Protein AF-A0A8X7C3G5-F1 (afdb_monomer)

Nearest PDB structures (foldseek):
  6unk-assembly1_A  TM=8.247E-01  e=7.103E-05  Homo sapiens
  5tfu-assembly3_C  TM=5.511E-01  e=4.298E-02  Homo sapiens
  6csb-assembly2_B  TM=5.524E-01  e=4.563E-02  Homo sapiens
  4xry-assembly3_C  TM=5.514E-01  e=5.143E-02  Homo sapiens
  6csb-assembly4_D  TM=5.607E-01  e=6.155E-02  Homo sapiens

Solvent-accessible surface area (backbone atoms only — not comparable to full-atom values): 7771 Å² total; per-residue (Å²): 93,71,66,53,55,49,54,34,48,53,53,43,51,53,52,49,57,60,59,45,68,84,72,53,92,70,70,58,67,60,53,55,48,18,35,56,48,26,38,47,34,34,44,48,64,72,38,87,58,56,41,67,87,38,59,82,39,67,67,49,44,42,54,47,57,58,66,69,50,80,81,41,70,54,57,55,39,43,73,76,36,46,69,56,35,60,74,69,64,62,73,78,59,57,65,70,45,55,50,50,55,51,52,54,50,49,51,52,53,50,50,28,69,74,68,69,59,81,60,83,37,53,49,45,54,55,54,51,54,57,48,56,67,71,77,109

Sequence (136 aa):
MMDIFKECAETLVENFKTATKDGSPVEVKGIYGGYSMDVIASSAFSTKIDSHRNPENLFAITARSVFRNNFSWRFIMLFLFPKLVQLLRISIFPPKAIHFFRDVTLQIIEERKRTGQTRNDFLQLLMDTTKEESDD

pLDDT: mean 84.86, std 7.82, range [50.28, 93.38]

Organism: NCBI:txid2747483

Foldseek 3Di:
DVVQLVVLVVLLVVLVCVQCVPVDDDDVCLSVVQSVQQSCCCFALVHHDRCNVCVVPPSNVLVVQFVVPVPDVLVVCCVPPVVVCVVVVPDSGDVVSVVVVVVSLVVSVVVCVVVVDADPHDSNVVVVVVVVVVVD

Mean predicted aligned error: 6.83 Å

InterPro domains:
  IPR001128 Cytochrome P450 [PF00067] (1-133)
  IPR008072 Cytochrome P450, E-class, CYP3A [PR01689] (29-40)
  IPR008072 Cytochrome P450, E-class, CYP3A [PR01689] (45-55)
  IPR008072 Cytochrome P450, E-class, CYP3A [PR01689] (117-127)
  IPR036396 Cytochrome P450 superfamily [G3DSA:1.10.630.10] (1-136)
  IPR036396 Cytochrome P450 superfamily [SSF48264] (1-133)
  IPR050705 Cytochrome P450 3A [PTHR24302] (1-133)

Secondary structure (DSSP, 8-state):
-HHHHHHHHHHHHHHHHHHTTT-----HHHHHHHHHHHHHHHHHH-----TTT-TT-HHHHHHHHHHHTTT-HHHHHHHH-HHHHHHTT--SS-HHHHHHHHHHHHHHHHHHHHHT---SSHHHHHHHHHHHHHH-

Structure (mmCIF, N/CA/C/O backbone):
data_AF-A0A8X7C3G5-F1
#
_entry.id   AF-A0A8X7C3G5-F1
#
loop_
_atom_site.group_PDB
_atom_site.id
_atom_site.type_symbol
_atom_site.label_atom_id
_atom_site.label_alt_id
_atom_site.label_comp_id
_atom_site.label_asym_id
_atom_site.label_entity_id
_atom_site.label_seq_id
_atom_site.pdbx_PDB_ins_code
_atom_site.Cartn_x
_atom_site.Cartn_y
_atom_site.Cartn_z
_atom_site.occupancy
_atom_site.B_iso_or_equiv
_atom_site.auth_seq_id
_atom_site.auth_comp_id
_atom_site.auth_asym_id
_atom_site.auth_atom_id
_atom_site.pdbx_PDB_model_num
ATOM 1 N N . MET A 1 1 ? -12.701 11.140 -2.540 1.00 70.00 1 MET A N 1
ATOM 2 C CA . MET A 1 1 ? -12.158 9.933 -3.209 1.00 70.00 1 MET A CA 1
ATOM 3 C C . MET A 1 1 ? -11.564 10.222 -4.593 1.00 70.00 1 MET A C 1
ATOM 5 O O . MET A 1 1 ? -10.414 9.858 -4.787 1.00 70.00 1 MET A O 1
ATOM 9 N N . MET A 1 2 ? -12.261 10.889 -5.530 1.00 83.38 2 MET A N 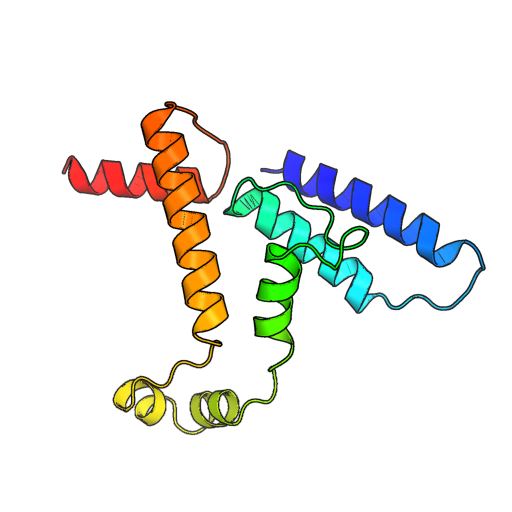1
ATOM 10 C CA . MET A 1 2 ? -11.689 11.242 -6.854 1.00 83.38 2 MET A CA 1
ATOM 11 C C . MET A 1 2 ? -10.357 12.009 -6.770 1.00 83.38 2 MET A C 1
ATOM 13 O O . MET A 1 2 ? -9.447 11.736 -7.548 1.00 83.38 2 MET 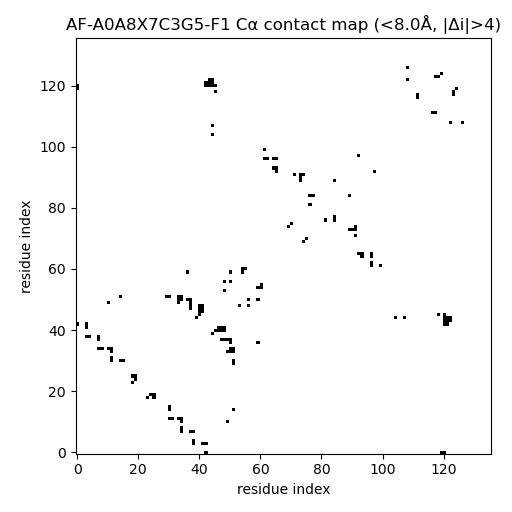A O 1
ATOM 17 N N . ASP A 1 3 ? -10.208 12.898 -5.784 1.00 86.31 3 ASP A N 1
ATOM 18 C CA . ASP A 1 3 ? -8.968 13.661 -5.582 1.00 86.31 3 ASP A CA 1
ATOM 19 C C . ASP A 1 3 ? -7.761 12.768 -5.266 1.00 86.31 3 ASP A C 1
ATOM 21 O O . ASP A 1 3 ? -6.665 13.034 -5.744 1.00 86.31 3 ASP A O 1
ATOM 25 N N . ILE A 1 4 ? -7.974 11.661 -4.543 1.00 86.81 4 ILE A N 1
ATOM 26 C CA . ILE A 1 4 ? -6.924 10.682 -4.227 1.00 86.81 4 ILE A CA 1
ATOM 27 C C . ILE A 1 4 ? -6.432 10.013 -5.513 1.00 86.81 4 ILE A C 1
ATOM 29 O O . ILE A 1 4 ? -5.232 9.910 -5.748 1.00 86.81 4 ILE A O 1
ATOM 33 N N . PHE A 1 5 ? -7.358 9.583 -6.375 1.00 89.31 5 PHE A N 1
ATOM 34 C CA . PHE A 1 5 ? -7.002 8.979 -7.661 1.00 89.31 5 PHE A CA 1
ATOM 35 C C . PHE A 1 5 ? -6.231 9.953 -8.549 1.00 89.31 5 PHE A C 1
ATOM 37 O O . PHE A 1 5 ? -5.272 9.542 -9.202 1.00 89.31 5 PHE A O 1
ATOM 44 N N . LYS A 1 6 ? -6.637 11.228 -8.557 1.00 92.00 6 LYS A N 1
ATOM 45 C CA . LYS A 1 6 ? -5.959 12.288 -9.303 1.00 92.00 6 LYS A CA 1
ATOM 46 C C . LYS A 1 6 ? -4.534 12.501 -8.792 1.00 92.00 6 LYS A C 1
ATOM 48 O O . LYS A 1 6 ? -3.606 12.459 -9.589 1.00 92.00 6 LYS A O 1
ATOM 53 N N . GLU A 1 7 ? -4.359 12.659 -7.485 1.00 89.81 7 GLU A N 1
ATOM 54 C CA . GLU A 1 7 ? -3.049 12.865 -6.863 1.00 89.81 7 GLU A CA 1
ATOM 55 C C . GLU A 1 7 ? -2.103 11.680 -7.116 1.00 89.81 7 GLU A C 1
ATOM 57 O O . GLU A 1 7 ? -0.967 11.863 -7.551 1.00 89.81 7 GLU A O 1
ATOM 62 N N . CYS A 1 8 ? -2.578 10.441 -6.948 1.00 90.88 8 CYS A N 1
ATOM 63 C CA . CYS A 1 8 ? -1.783 9.259 -7.282 1.00 90.88 8 CYS A CA 1
ATOM 64 C C . CYS A 1 8 ? -1.438 9.197 -8.782 1.00 90.88 8 CYS A C 1
ATOM 66 O O . CYS A 1 8 ? -0.352 8.745 -9.146 1.00 90.88 8 CYS A O 1
ATOM 68 N N . ALA A 1 9 ? -2.341 9.641 -9.665 1.00 93.06 9 ALA A N 1
ATOM 69 C CA . ALA A 1 9 ? -2.096 9.672 -11.106 1.00 93.06 9 ALA A CA 1
ATOM 70 C C . ALA A 1 9 ? -1.066 10.746 -11.498 1.00 93.06 9 ALA A C 1
ATOM 72 O O . ALA A 1 9 ? -0.265 10.519 -12.404 1.00 93.06 9 ALA A O 1
ATOM 73 N N . GLU A 1 10 ? -1.036 11.884 -10.807 1.00 93.19 10 GLU A N 1
ATOM 74 C CA . GLU A 1 10 ? 0.004 12.904 -10.981 1.00 93.19 10 GLU A CA 1
ATOM 75 C C . GLU A 1 10 ? 1.385 12.335 -10.613 1.00 93.19 10 GLU A C 1
ATO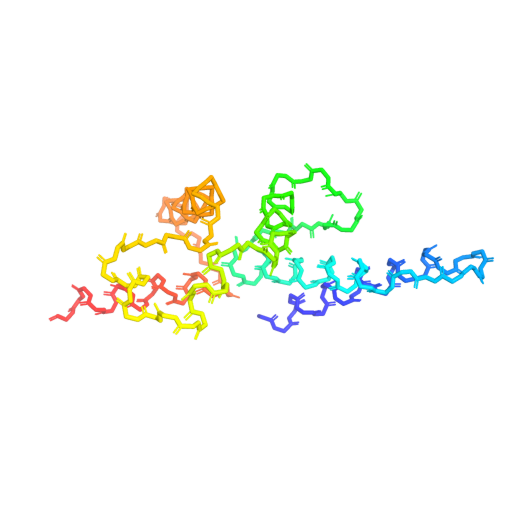M 77 O O . GLU A 1 10 ? 2.304 12.389 -11.435 1.00 93.19 10 GLU A O 1
ATOM 82 N N . THR A 1 11 ? 1.503 11.659 -9.463 1.00 90.81 11 THR A N 1
ATOM 83 C CA . THR A 1 11 ? 2.729 10.943 -9.059 1.00 90.81 11 THR A CA 1
ATOM 84 C C . THR A 1 11 ? 3.136 9.874 -10.080 1.00 90.81 11 THR A C 1
ATOM 86 O O . THR A 1 11 ? 4.309 9.747 -10.433 1.00 90.81 11 THR A O 1
ATOM 89 N N . LEU A 1 12 ? 2.173 9.117 -10.619 1.00 92.94 12 LEU A N 1
ATOM 90 C CA . LEU A 1 12 ? 2.411 8.133 -11.679 1.00 92.94 12 LEU A CA 1
ATOM 91 C C . LEU A 1 12 ? 3.031 8.777 -12.930 1.00 92.94 12 LEU A C 1
ATOM 93 O O . LEU A 1 12 ? 3.997 8.247 -13.482 1.00 92.94 12 LEU A O 1
ATOM 97 N N . VAL A 1 13 ? 2.499 9.918 -13.374 1.00 93.38 13 VAL A N 1
ATOM 98 C CA . VAL A 1 13 ? 3.019 10.650 -14.538 1.00 93.38 13 VAL A CA 1
ATOM 99 C C . VAL A 1 13 ? 4.446 11.143 -14.286 1.00 93.38 13 VAL A C 1
ATOM 101 O O . VAL A 1 13 ? 5.289 11.052 -15.181 1.00 93.38 13 VAL A O 1
ATOM 104 N N . GLU A 1 14 ? 4.752 11.635 -13.086 1.00 91.69 14 GLU A N 1
ATOM 105 C CA . GLU A 1 14 ? 6.113 12.044 -12.710 1.00 91.69 14 GLU A CA 1
ATOM 106 C C . GLU A 1 14 ? 7.103 10.873 -12.700 1.00 91.69 14 GLU A C 1
ATOM 108 O O . GLU A 1 14 ? 8.228 10.995 -13.202 1.00 91.69 14 GLU A O 1
ATOM 113 N N . ASN A 1 15 ? 6.669 9.721 -12.190 1.00 89.81 15 ASN A N 1
ATOM 114 C CA . ASN A 1 15 ? 7.460 8.495 -12.175 1.00 89.81 15 ASN A CA 1
ATOM 115 C C . ASN A 1 15 ? 7.754 8.002 -13.596 1.00 89.81 15 ASN A C 1
ATOM 117 O O . ASN A 1 15 ? 8.905 7.702 -13.910 1.00 89.81 15 ASN A O 1
ATOM 121 N N . PHE A 1 16 ? 6.760 8.025 -14.492 1.00 91.31 16 PHE A N 1
ATOM 122 C CA . PHE A 1 16 ? 6.962 7.718 -15.910 1.00 91.31 16 PHE A CA 1
ATOM 123 C C . PHE A 1 16 ? 7.947 8.675 -16.576 1.00 91.31 16 PHE A C 1
ATOM 125 O O . PHE A 1 16 ? 8.910 8.221 -17.188 1.00 91.31 16 PHE A O 1
ATOM 132 N N . LYS A 1 17 ? 7.758 9.992 -16.408 1.00 90.94 17 LYS A N 1
ATOM 133 C CA . LYS A 1 17 ? 8.671 11.006 -16.962 1.00 90.94 17 LYS A CA 1
ATOM 134 C C . LYS A 1 17 ? 10.108 10.791 -16.509 1.00 90.94 17 LYS A C 1
ATOM 136 O O . LYS A 1 17 ? 11.023 11.061 -17.276 1.00 90.94 17 LYS A O 1
ATOM 141 N N . THR A 1 18 ? 10.303 10.353 -15.266 1.00 89.38 18 THR A N 1
ATOM 142 C CA . THR A 1 18 ? 11.627 10.079 -14.700 1.00 89.38 18 THR A CA 1
ATOM 143 C C . THR A 1 18 ? 12.225 8.793 -15.260 1.00 89.38 18 THR A C 1
ATOM 145 O O . THR A 1 18 ? 13.392 8.797 -15.642 1.00 89.38 18 THR A O 1
ATOM 148 N N . ALA A 1 19 ? 11.429 7.728 -15.357 1.00 87.38 19 ALA A N 1
ATOM 149 C CA . ALA A 1 19 ? 11.868 6.427 -15.850 1.00 87.38 19 ALA A CA 1
ATOM 150 C C . ALA A 1 19 ? 12.195 6.422 -17.352 1.00 87.38 19 ALA A C 1
ATOM 152 O O . ALA A 1 19 ? 13.029 5.638 -17.780 1.00 87.38 19 ALA A O 1
ATOM 153 N N . THR A 1 20 ? 11.581 7.300 -18.151 1.00 90.88 20 THR A N 1
ATOM 154 C CA . THR A 1 20 ? 11.822 7.382 -19.603 1.00 90.88 20 THR A CA 1
ATOM 155 C C . THR A 1 20 ? 12.882 8.416 -20.000 1.00 90.88 20 THR A C 1
ATOM 157 O O . THR A 1 20 ? 13.035 8.687 -21.191 1.00 90.88 20 THR A O 1
ATOM 160 N N . LYS A 1 21 ? 13.580 9.059 -19.048 1.00 91.75 21 LYS A N 1
ATOM 161 C CA . LYS A 1 21 ? 14.492 10.190 -19.343 1.00 91.75 21 LYS A CA 1
ATOM 162 C C . LYS A 1 21 ? 15.617 9.845 -20.314 1.00 91.75 21 LYS A C 1
ATOM 164 O O . LYS A 1 21 ? 16.043 10.710 -21.071 1.00 91.75 21 LYS A O 1
ATOM 169 N N . ASP A 1 22 ? 16.109 8.618 -20.266 1.00 91.25 22 ASP A N 1
ATOM 170 C CA . ASP A 1 22 ? 17.228 8.127 -21.070 1.00 91.25 22 ASP A CA 1
ATOM 171 C C . ASP A 1 22 ? 16.776 7.354 -22.323 1.00 91.25 22 ASP A C 1
ATOM 173 O O . ASP A 1 22 ? 17.610 6.837 -23.063 1.00 91.25 22 ASP A O 1
ATOM 177 N N . GLY A 1 23 ? 15.463 7.279 -22.577 1.00 88.00 23 GLY A N 1
ATOM 178 C CA . GLY A 1 23 ? 14.890 6.509 -23.683 1.00 88.00 23 GLY A CA 1
ATOM 179 C C . GLY A 1 23 ? 14.984 4.990 -23.507 1.00 88.00 23 GLY A C 1
ATOM 180 O O . GLY A 1 23 ? 14.730 4.257 -24.465 1.00 88.00 23 GLY A O 1
ATOM 181 N N . SER A 1 24 ? 15.350 4.503 -22.317 1.00 87.50 24 SER A N 1
ATOM 182 C CA . SER A 1 24 ? 15.439 3.072 -22.039 1.00 87.50 24 SER A CA 1
ATOM 183 C C . SER A 1 24 ? 14.052 2.417 -21.911 1.00 87.50 24 SER A C 1
ATOM 185 O O . SER A 1 24 ? 13.061 3.080 -21.584 1.00 87.50 24 SER A O 1
ATOM 187 N N . PRO A 1 25 ? 13.939 1.103 -22.184 1.00 89.44 25 PRO A N 1
ATOM 188 C CA . PRO A 1 25 ? 12.723 0.354 -21.899 1.00 89.44 25 PRO A CA 1
ATOM 189 C C . PRO A 1 25 ? 12.366 0.413 -20.412 1.00 89.44 25 PRO A C 1
ATOM 191 O O . PRO A 1 25 ? 13.203 0.158 -19.548 1.00 89.44 25 PRO A O 1
ATOM 194 N N . VAL A 1 26 ? 11.096 0.688 -20.122 1.00 89.50 26 VAL A N 1
ATOM 195 C CA . VAL A 1 26 ? 10.606 0.861 -18.753 1.00 89.50 26 VAL A CA 1
ATOM 196 C C . VAL A 1 26 ? 9.826 -0.363 -18.282 1.00 89.50 26 VAL A C 1
ATOM 198 O O . VAL A 1 26 ? 8.961 -0.888 -18.984 1.00 89.50 26 VAL A O 1
ATOM 201 N N . GLU A 1 27 ? 10.099 -0.792 -17.051 1.00 88.56 27 GLU A N 1
ATOM 202 C CA . GLU A 1 27 ? 9.363 -1.858 -16.372 1.00 88.56 27 GLU A CA 1
ATOM 203 C C . GLU A 1 27 ? 8.012 -1.319 -15.860 1.00 88.56 27 GLU A C 1
ATOM 205 O O . GLU A 1 27 ? 7.896 -0.742 -14.777 1.00 88.56 27 GLU A O 1
ATOM 210 N N . VAL A 1 28 ? 6.971 -1.463 -16.683 1.00 90.56 28 VAL A N 1
ATOM 211 C CA . VAL A 1 28 ? 5.646 -0.880 -16.420 1.00 90.56 28 VAL A CA 1
ATOM 212 C C . VAL A 1 28 ? 4.923 -1.499 -15.220 1.00 90.56 28 VAL A C 1
ATOM 214 O O . VAL A 1 28 ? 4.146 -0.805 -14.563 1.00 90.56 28 VAL A O 1
ATOM 217 N N . LYS A 1 29 ? 5.165 -2.774 -14.886 1.00 87.31 29 LYS A N 1
ATOM 218 C CA . LYS A 1 29 ? 4.471 -3.456 -13.781 1.00 87.31 29 LYS A CA 1
ATOM 219 C C . LYS A 1 29 ? 4.852 -2.845 -12.438 1.00 87.31 29 LYS A C 1
ATOM 221 O O . LYS A 1 29 ? 3.992 -2.706 -11.573 1.00 87.31 29 LYS A O 1
ATOM 226 N N . GLY A 1 30 ? 6.110 -2.469 -12.253 1.00 84.12 30 GLY A N 1
ATOM 227 C CA . GLY A 1 30 ? 6.618 -1.830 -11.047 1.00 84.12 30 GLY A CA 1
ATOM 228 C C . GLY A 1 30 ? 6.082 -0.414 -10.879 1.00 84.12 30 GLY A C 1
ATOM 229 O O . GLY A 1 30 ? 5.689 -0.040 -9.773 1.00 84.12 30 GLY A O 1
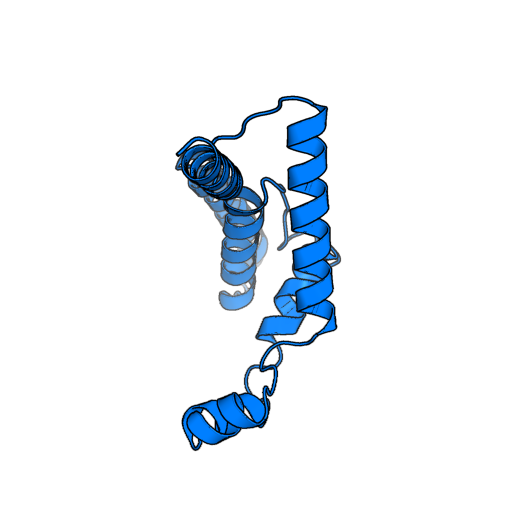ATOM 230 N N . ILE A 1 31 ? 5.988 0.347 -11.972 1.00 88.56 31 ILE A N 1
ATOM 231 C CA . ILE A 1 31 ? 5.427 1.705 -11.961 1.00 88.56 31 ILE A CA 1
ATOM 232 C C . ILE A 1 31 ? 3.929 1.680 -11.627 1.00 88.56 31 ILE A C 1
ATOM 234 O O . ILE A 1 31 ? 3.499 2.306 -10.657 1.00 88.56 31 ILE A O 1
ATOM 238 N N . TYR A 1 32 ? 3.132 0.907 -12.371 1.00 90.12 32 TYR A N 1
ATOM 239 C CA . TYR A 1 32 ? 1.697 0.775 -12.092 1.00 90.12 32 TYR A CA 1
ATOM 240 C C . TYR A 1 32 ? 1.416 0.062 -10.764 1.00 90.12 32 TYR A C 1
ATOM 242 O O . TYR A 1 32 ? 0.411 0.343 -10.107 1.00 90.12 32 TYR A O 1
ATOM 250 N N . GLY A 1 33 ? 2.305 -0.838 -10.342 1.00 88.00 33 GLY A N 1
ATOM 251 C CA . GLY A 1 33 ? 2.262 -1.463 -9.025 1.00 88.00 33 GLY A CA 1
ATOM 252 C C . GLY A 1 33 ? 2.445 -0.444 -7.902 1.00 88.00 33 GLY A C 1
ATOM 253 O O . GLY A 1 33 ? 1.728 -0.519 -6.907 1.00 88.00 33 GLY A O 1
ATOM 254 N N . GLY A 1 34 ? 3.343 0.533 -8.080 1.00 87.56 34 GLY A N 1
ATOM 255 C CA . GLY A 1 34 ? 3.492 1.665 -7.166 1.00 87.56 34 GLY A CA 1
ATOM 256 C C . GLY A 1 34 ? 2.231 2.529 -7.108 1.00 87.56 34 GLY A C 1
ATOM 257 O O . GLY A 1 34 ? 1.666 2.731 -6.040 1.00 87.56 34 GLY A O 1
ATOM 258 N N . TYR A 1 35 ? 1.698 2.920 -8.267 1.00 90.56 35 TYR A N 1
ATOM 259 C CA . TYR A 1 35 ? 0.43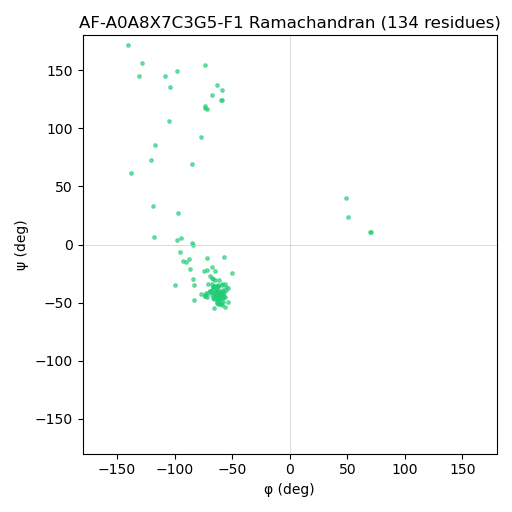2 3.659 -8.342 1.00 90.56 35 TYR A CA 1
ATOM 260 C C . TYR A 1 35 ? -0.720 2.950 -7.616 1.00 90.56 35 TYR A C 1
ATOM 262 O O . TYR A 1 35 ? -1.403 3.546 -6.787 1.00 90.56 35 TYR A O 1
ATOM 270 N N . SER A 1 36 ? -0.920 1.659 -7.893 1.00 90.44 36 SER A N 1
ATOM 271 C CA . SER A 1 36 ? -2.004 0.879 -7.283 1.00 90.44 36 SER A CA 1
ATOM 272 C C . SER A 1 36 ? -1.847 0.791 -5.762 1.00 90.44 36 SER A C 1
ATOM 274 O O . SER A 1 36 ? -2.834 0.829 -5.026 1.00 90.44 36 SER A O 1
ATOM 276 N N . MET A 1 37 ? -0.602 0.697 -5.288 1.00 89.88 37 MET A N 1
ATOM 277 C CA . MET A 1 37 ? -0.279 0.703 -3.865 1.00 89.88 37 MET A CA 1
ATOM 278 C C . MET A 1 37 ? -0.611 2.049 -3.216 1.00 89.88 37 MET A C 1
ATOM 280 O O . MET A 1 37 ? -1.265 2.070 -2.176 1.00 89.88 37 MET A O 1
ATOM 284 N N . ASP A 1 38 ? -0.211 3.157 -3.842 1.00 89.06 38 ASP A N 1
ATOM 285 C CA . ASP A 1 38 ? -0.435 4.514 -3.330 1.00 89.06 38 ASP A CA 1
ATOM 286 C C . ASP A 1 38 ? -1.933 4.844 -3.270 1.00 89.06 38 ASP A C 1
ATOM 288 O O . ASP A 1 38 ? -2.403 5.424 -2.285 1.00 89.06 38 ASP A O 1
ATOM 292 N N . VAL A 1 39 ? -2.700 4.400 -4.276 1.00 90.75 39 VAL A N 1
ATOM 293 C CA . VAL A 1 39 ? -4.163 4.529 -4.310 1.00 90.75 39 VAL A CA 1
ATOM 294 C C . VAL A 1 39 ? -4.794 3.792 -3.136 1.00 90.75 39 VAL A C 1
ATOM 296 O O . VAL A 1 39 ? -5.600 4.386 -2.423 1.00 90.75 39 VAL A O 1
ATOM 299 N N . ILE A 1 40 ? -4.452 2.522 -2.900 1.00 88.94 40 ILE A N 1
ATOM 300 C CA . ILE A 1 40 ? -5.040 1.748 -1.795 1.00 88.94 40 ILE A CA 1
ATOM 301 C C . ILE A 1 40 ? -4.605 2.300 -0.436 1.00 88.94 40 ILE A C 1
ATOM 303 O O . ILE A 1 40 ? -5.443 2.468 0.446 1.00 88.94 40 ILE A O 1
ATOM 307 N N . ALA A 1 41 ? -3.331 2.644 -0.259 1.00 87.69 41 ALA A N 1
ATOM 308 C CA . ALA A 1 41 ? -2.847 3.237 0.985 1.00 87.69 41 ALA A CA 1
ATOM 309 C C . ALA A 1 41 ? -3.589 4.542 1.323 1.00 87.69 41 ALA A C 1
ATOM 311 O O . ALA A 1 41 ? -4.047 4.725 2.453 1.00 87.69 41 ALA A O 1
ATOM 312 N N . SER A 1 42 ? -3.794 5.407 0.328 1.00 86.25 42 SER A N 1
ATOM 313 C CA . SER A 1 42 ? -4.459 6.698 0.518 1.00 86.25 42 SER A CA 1
ATOM 314 C C . SER A 1 42 ? -5.981 6.566 0.646 1.00 86.25 42 SER A C 1
ATOM 316 O O . SER A 1 42 ? -6.576 7.196 1.514 1.00 86.25 42 SER A O 1
ATOM 318 N N . SER A 1 43 ? -6.630 5.741 -0.179 1.00 87.38 43 SER A N 1
ATOM 319 C CA . SER A 1 43 ? -8.100 5.622 -0.211 1.00 87.38 43 SER A CA 1
ATOM 320 C C . SER A 1 43 ? -8.681 4.675 0.837 1.00 87.38 43 SER A C 1
ATOM 322 O O . SER A 1 43 ? -9.811 4.892 1.274 1.00 87.38 43 SER A O 1
ATOM 324 N N . ALA A 1 44 ? -7.941 3.642 1.247 1.00 83.69 44 ALA A N 1
ATOM 325 C CA . ALA A 1 44 ? -8.406 2.675 2.238 1.00 83.69 44 ALA A CA 1
ATOM 326 C C . ALA A 1 44 ? -7.858 2.951 3.637 1.00 83.69 44 ALA A C 1
ATOM 328 O O . ALA A 1 44 ? -8.575 2.753 4.610 1.00 83.69 44 ALA A O 1
ATOM 329 N N . PHE A 1 45 ? -6.623 3.445 3.752 1.00 80.88 45 PHE A N 1
ATOM 330 C CA . PHE A 1 45 ? -5.960 3.640 5.046 1.00 80.88 45 PHE A CA 1
ATOM 331 C C . PHE A 1 45 ? -5.625 5.107 5.339 1.00 80.88 45 PHE A C 1
ATOM 333 O O . PHE A 1 45 ? -4.947 5.393 6.323 1.00 80.88 45 PHE A O 1
ATOM 340 N N . SER A 1 46 ? -6.057 6.055 4.494 1.00 77.94 46 SER A N 1
ATOM 341 C CA . SER A 1 46 ? -5.727 7.487 4.609 1.00 77.94 46 SER A CA 1
ATOM 342 C C . SER A 1 46 ? -4.233 7.783 4.772 1.00 77.94 46 SER A C 1
ATOM 344 O O . SER A 1 46 ? -3.845 8.822 5.318 1.00 77.94 46 SER A O 1
ATOM 346 N N . THR A 1 47 ? -3.388 6.863 4.322 1.00 77.00 47 THR A N 1
ATOM 347 C CA . THR A 1 47 ? -1.946 6.932 4.490 1.00 77.00 47 THR A CA 1
ATOM 348 C C . THR A 1 47 ? -1.352 7.313 3.150 1.00 77.00 47 THR A C 1
ATOM 350 O O . THR A 1 47 ? -1.310 6.501 2.227 1.00 77.00 47 THR A O 1
ATOM 353 N N . LYS A 1 48 ? -0.892 8.560 3.038 1.00 73.12 48 LYS A N 1
ATOM 354 C CA . LYS A 1 48 ? -0.193 9.011 1.840 1.00 73.12 48 LYS A CA 1
ATOM 355 C C . LYS A 1 48 ? 1.204 8.401 1.829 1.00 73.12 48 LYS A C 1
ATOM 357 O O . LYS A 1 48 ? 2.014 8.666 2.717 1.00 73.12 48 LYS A O 1
ATOM 362 N N . ILE A 1 49 ? 1.473 7.589 0.819 1.00 73.50 49 ILE A N 1
ATOM 363 C CA . ILE A 1 49 ? 2.789 7.016 0.552 1.00 73.50 49 ILE A CA 1
ATOM 364 C C . ILE A 1 49 ? 3.164 7.282 -0.902 1.00 73.50 49 ILE A C 1
ATOM 366 O O . ILE A 1 49 ? 2.294 7.481 -1.744 1.00 73.50 49 ILE A O 1
ATOM 370 N N . ASP A 1 50 ? 4.465 7.273 -1.164 1.00 74.44 50 ASP A N 1
ATOM 371 C CA . ASP A 1 50 ? 5.027 7.194 -2.509 1.00 74.44 50 ASP A CA 1
ATOM 372 C C . ASP A 1 50 ? 5.823 5.893 -2.581 1.00 74.44 50 ASP A C 1
ATOM 374 O O . ASP A 1 50 ? 7.012 5.830 -2.257 1.00 74.44 50 ASP A O 1
ATOM 378 N N . SER A 1 51 ? 5.132 4.805 -2.900 1.00 71.88 51 SER A N 1
ATOM 379 C CA . SER A 1 51 ? 5.710 3.459 -2.893 1.00 71.88 51 SER A CA 1
ATOM 380 C C . SER A 1 51 ? 6.689 3.215 -4.046 1.00 71.88 51 SER A C 1
ATOM 382 O O . SER A 1 51 ? 7.414 2.209 -4.038 1.00 71.88 51 SER A O 1
ATOM 384 N N . HIS A 1 52 ? 6.726 4.115 -5.033 1.00 67.88 52 HIS A N 1
ATOM 385 C CA . HIS A 1 52 ? 7.666 4.050 -6.142 1.00 67.88 52 HIS A CA 1
ATOM 386 C C . HIS A 1 52 ? 9.015 4.664 -5.763 1.00 67.88 52 HIS A C 1
ATOM 388 O O . HIS A 1 52 ? 10.049 4.025 -5.955 1.00 67.88 52 HIS A O 1
ATOM 394 N N . ARG A 1 53 ? 9.014 5.861 -5.163 1.00 71.75 53 ARG A N 1
ATOM 395 C CA . ARG A 1 53 ? 10.244 6.557 -4.748 1.00 71.75 53 ARG A CA 1
ATOM 396 C C . ARG A 1 53 ? 10.729 6.147 -3.360 1.00 71.75 53 ARG A C 1
ATOM 398 O O . ARG A 1 53 ? 11.913 6.298 -3.071 1.00 71.75 53 ARG A O 1
ATOM 405 N N . ASN A 1 54 ? 9.852 5.597 -2.519 1.00 72.94 54 ASN A N 1
ATOM 406 C CA . ASN A 1 54 ? 10.195 5.063 -1.203 1.00 72.94 54 ASN A CA 1
ATOM 407 C C . ASN A 1 54 ? 9.851 3.562 -1.092 1.00 72.94 54 ASN A C 1
ATOM 409 O O . ASN A 1 54 ? 8.893 3.179 -0.410 1.00 72.94 54 ASN A O 1
ATOM 413 N N . PRO A 1 55 ? 10.626 2.686 -1.759 1.00 66.00 55 PRO A N 1
ATOM 414 C CA . PRO A 1 55 ? 10.367 1.248 -1.765 1.00 66.00 55 PRO A CA 1
ATOM 415 C C . PRO A 1 55 ? 10.577 0.586 -0.395 1.00 66.00 55 PRO A C 1
ATOM 417 O O . PRO A 1 55 ? 10.037 -0.499 -0.178 1.00 66.00 55 PRO A O 1
ATOM 420 N N . GLU A 1 56 ? 11.311 1.237 0.515 1.00 68.88 56 GLU A N 1
ATOM 421 C CA . GLU A 1 56 ? 11.602 0.749 1.869 1.00 68.88 56 GLU A CA 1
ATOM 422 C C . GLU A 1 56 ? 10.492 1.072 2.885 1.00 68.88 56 GLU A C 1
ATOM 424 O O . GLU A 1 56 ? 10.588 0.743 4.068 1.00 68.88 56 GLU A O 1
ATOM 429 N N . ASN A 1 57 ? 9.407 1.715 2.445 1.00 77.94 57 ASN A N 1
ATOM 430 C CA . ASN A 1 57 ? 8.259 1.949 3.305 1.00 77.94 57 ASN A CA 1
ATOM 431 C C . ASN A 1 57 ? 7.685 0.604 3.792 1.00 77.94 57 ASN A C 1
ATOM 433 O O . ASN A 1 57 ? 7.303 -0.246 2.986 1.00 77.94 57 ASN A O 1
ATOM 437 N N . LEU A 1 58 ? 7.580 0.420 5.114 1.00 81.94 58 LEU A N 1
ATOM 438 C CA . LEU A 1 58 ? 7.130 -0.835 5.726 1.00 81.94 58 LEU A CA 1
ATOM 439 C C . LEU A 1 58 ? 5.747 -1.284 5.225 1.00 81.94 58 LEU A C 1
ATOM 441 O O . LEU A 1 58 ? 5.522 -2.485 5.059 1.00 81.94 58 LEU A O 1
ATOM 445 N N . PHE A 1 59 ? 4.848 -0.342 4.924 1.00 84.12 59 PHE A N 1
ATOM 446 C CA . PHE A 1 59 ? 3.554 -0.630 4.305 1.00 84.12 59 PHE A CA 1
ATOM 447 C C . PHE A 1 59 ? 3.742 -1.253 2.917 1.00 84.12 59 PHE A C 1
ATOM 449 O O . PHE A 1 59 ? 3.217 -2.333 2.644 1.00 84.12 59 PHE A O 1
ATOM 456 N N . ALA A 1 60 ? 4.553 -0.621 2.063 1.00 82.00 60 ALA A N 1
ATOM 457 C CA . ALA A 1 60 ? 4.831 -1.093 0.709 1.00 82.00 60 ALA A CA 1
ATOM 458 C C . ALA A 1 60 ? 5.585 -2.434 0.702 1.00 82.00 60 ALA A C 1
ATOM 460 O O . ALA A 1 60 ? 5.225 -3.333 -0.061 1.00 82.00 60 ALA A O 1
ATOM 461 N N . ILE A 1 61 ? 6.584 -2.613 1.577 1.00 85.75 61 ILE A N 1
ATOM 462 C CA . ILE A 1 61 ? 7.309 -3.883 1.751 1.00 85.75 61 ILE A CA 1
ATOM 463 C C . ILE A 1 61 ? 6.334 -4.991 2.154 1.00 85.75 61 ILE A C 1
ATOM 465 O O . ILE A 1 61 ? 6.317 -6.068 1.547 1.00 85.75 61 ILE A O 1
ATOM 469 N N . THR A 1 62 ? 5.515 -4.735 3.176 1.00 86.75 62 THR A N 1
ATOM 470 C CA . THR A 1 62 ? 4.596 -5.739 3.712 1.00 86.75 62 THR A CA 1
ATOM 471 C C . THR A 1 62 ? 3.535 -6.103 2.683 1.00 86.75 62 THR A C 1
ATOM 473 O O . THR A 1 62 ? 3.299 -7.290 2.456 1.00 86.75 62 THR A O 1
ATOM 476 N N . ALA A 1 63 ? 2.978 -5.121 1.972 1.00 84.44 63 ALA A N 1
ATOM 477 C CA . ALA A 1 63 ? 2.032 -5.360 0.889 1.00 84.44 63 ALA A CA 1
ATOM 478 C C . ALA A 1 63 ? 2.667 -6.166 -0.256 1.00 84.44 63 ALA A C 1
ATOM 480 O O . ALA A 1 63 ? 2.118 -7.181 -0.683 1.00 84.44 63 ALA A O 1
ATOM 481 N N . ARG A 1 64 ? 3.873 -5.795 -0.709 1.00 82.31 64 ARG A N 1
ATOM 482 C CA . ARG A 1 64 ? 4.612 -6.556 -1.733 1.00 82.31 64 ARG A CA 1
ATOM 483 C C . ARG A 1 64 ? 4.882 -7.993 -1.294 1.00 82.31 64 ARG A C 1
ATOM 485 O O . ARG A 1 64 ? 4.831 -8.888 -2.131 1.00 82.31 64 ARG A O 1
ATOM 492 N N . SER A 1 65 ? 5.125 -8.246 -0.005 1.00 83.31 65 SER A N 1
ATOM 493 C CA . SER A 1 65 ? 5.337 -9.607 0.508 1.00 83.31 65 SER A CA 1
ATOM 494 C C . SER A 1 65 ? 4.122 -10.524 0.311 1.00 83.31 65 SER A C 1
ATOM 496 O O . SER A 1 65 ? 4.298 -11.720 0.078 1.00 83.31 65 SER A O 1
ATOM 498 N N . VAL A 1 66 ? 2.906 -9.961 0.325 1.00 81.94 66 VAL A N 1
ATOM 499 C CA . VAL A 1 66 ? 1.659 -10.689 0.051 1.00 81.94 66 VAL A CA 1
ATOM 500 C C . VAL A 1 66 ? 1.622 -11.150 -1.408 1.00 81.94 66 VAL A C 1
ATOM 502 O O . VAL A 1 66 ? 1.355 -12.319 -1.675 1.00 81.94 66 VAL A O 1
ATOM 505 N N . PHE A 1 67 ? 1.967 -10.259 -2.341 1.00 74.75 67 PHE A N 1
ATOM 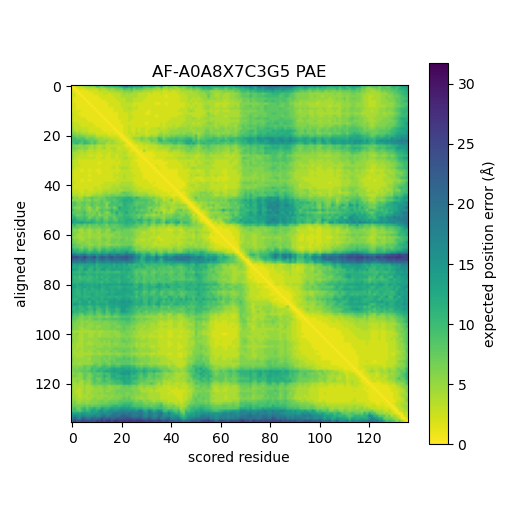506 C CA . PHE A 1 67 ? 1.904 -10.513 -3.786 1.00 74.75 67 PHE A CA 1
ATOM 507 C C . PHE A 1 67 ? 3.164 -11.160 -4.376 1.00 74.75 67 PHE A C 1
ATOM 509 O O . PHE A 1 67 ? 3.154 -11.627 -5.510 1.00 74.75 67 PHE A O 1
ATOM 516 N N . ARG A 1 68 ? 4.283 -11.211 -3.647 1.00 72.44 68 ARG A N 1
ATOM 517 C CA . ARG A 1 68 ? 5.495 -11.899 -4.124 1.00 72.44 68 ARG A CA 1
ATOM 518 C C . ARG A 1 68 ? 5.332 -13.420 -4.099 1.00 72.44 68 ARG A C 1
ATOM 520 O O . ARG A 1 68 ? 6.021 -14.126 -4.825 1.00 72.44 68 ARG A O 1
ATOM 527 N N . ASN A 1 69 ? 4.402 -13.928 -3.290 1.00 64.00 69 ASN A N 1
ATOM 528 C CA . ASN A 1 69 ? 4.236 -15.353 -3.019 1.00 64.00 69 ASN A CA 1
ATOM 529 C C . ASN A 1 69 ? 3.153 -16.032 -3.886 1.00 64.00 69 ASN A C 1
ATOM 531 O O . ASN A 1 69 ? 2.576 -17.037 -3.467 1.00 64.00 69 ASN A O 1
ATOM 535 N N . ASN A 1 70 ? 2.886 -15.499 -5.087 1.00 58.31 70 ASN A N 1
ATOM 536 C CA . ASN A 1 70 ? 1.785 -15.898 -5.984 1.00 58.31 70 ASN A CA 1
ATOM 537 C C . ASN A 1 70 ? 1.770 -17.385 -6.399 1.00 58.31 70 ASN A C 1
ATOM 539 O O . ASN A 1 70 ? 0.776 -17.848 -6.943 1.00 58.31 70 ASN A O 1
ATOM 543 N N . PHE A 1 71 ? 2.834 -18.143 -6.122 1.00 61.44 71 PHE A N 1
ATOM 544 C CA . PHE A 1 71 ? 2.938 -19.583 -6.392 1.00 61.44 71 PHE A CA 1
ATOM 545 C C . PHE A 1 71 ? 3.142 -20.423 -5.120 1.00 61.44 71 PHE A C 1
ATOM 547 O O . PHE A 1 71 ? 3.811 -21.453 -5.124 1.00 61.44 71 PHE A O 1
ATOM 554 N N . SER A 1 72 ? 2.569 -20.001 -3.990 1.00 71.06 72 SER A N 1
ATOM 555 C CA . SER A 1 72 ? 2.506 -20.878 -2.820 1.00 71.06 72 SER A CA 1
ATOM 556 C C . SER A 1 72 ? 1.651 -22.112 -3.131 1.00 71.06 72 SER A C 1
ATOM 558 O O . SER A 1 72 ? 0.550 -21.983 -3.665 1.00 71.06 72 SER A O 1
ATOM 560 N N . TRP A 1 73 ? 2.093 -23.300 -2.707 1.00 81.00 73 TRP A N 1
ATOM 561 C CA . TRP A 1 73 ? 1.296 -24.538 -2.750 1.00 81.00 73 TRP A CA 1
ATOM 562 C C . TRP A 1 73 ? -0.107 -24.371 -2.137 1.00 81.00 73 TRP A C 1
ATOM 564 O O . TRP A 1 73 ? -1.039 -25.082 -2.500 1.00 81.00 73 TRP A O 1
ATOM 574 N N . ARG A 1 74 ? -0.271 -23.392 -1.237 1.00 82.62 74 ARG A N 1
ATOM 575 C CA . ARG A 1 74 ? -1.548 -23.026 -0.618 1.00 82.62 74 ARG A CA 1
ATOM 576 C C . ARG A 1 74 ? -2.564 -22.486 -1.624 1.00 82.62 74 ARG A C 1
ATOM 578 O O . ARG A 1 74 ? -3.738 -22.807 -1.500 1.00 82.62 74 ARG A O 1
ATOM 585 N N . PHE A 1 75 ? -2.129 -21.720 -2.629 1.00 83.12 75 PHE A N 1
ATOM 586 C CA . PHE A 1 75 ? -3.009 -21.255 -3.708 1.00 83.12 75 PHE A CA 1
ATOM 587 C C . PHE A 1 75 ? -3.440 -22.411 -4.610 1.00 83.12 75 PHE A C 1
ATOM 589 O O . PHE A 1 75 ? -4.610 -22.507 -4.969 1.00 83.12 75 PHE A O 1
ATOM 596 N N . ILE A 1 76 ? -2.522 -23.335 -4.904 1.00 84.50 76 ILE A N 1
ATOM 597 C CA . ILE A 1 76 ? -2.833 -24.553 -5.662 1.00 84.50 76 ILE A CA 1
ATOM 598 C C . ILE A 1 76 ? -3.845 -25.411 -4.891 1.00 84.50 76 ILE A C 1
ATOM 600 O O . ILE A 1 76 ? -4.831 -25.865 -5.465 1.00 84.50 76 ILE A O 1
ATOM 604 N N . MET A 1 77 ? -3.661 -25.586 -3.579 1.00 84.94 77 MET A N 1
ATOM 605 C CA . MET A 1 77 ? -4.629 -26.299 -2.743 1.00 84.94 77 MET A CA 1
ATOM 606 C C . MET A 1 77 ? -5.969 -25.578 -2.616 1.00 84.94 77 MET A C 1
ATOM 608 O O . MET A 1 77 ? -6.994 -26.250 -2.590 1.00 84.94 77 MET A O 1
ATOM 612 N N . LEU A 1 78 ? -5.991 -24.243 -2.569 1.00 86.19 78 LEU A N 1
ATOM 613 C CA . LEU A 1 78 ? -7.244 -23.484 -2.584 1.00 86.19 78 LEU A CA 1
ATOM 614 C C . LEU A 1 78 ? -8.021 -23.743 -3.879 1.00 86.19 78 LEU A C 1
ATOM 616 O O . LEU A 1 78 ? -9.234 -23.917 -3.832 1.00 86.19 78 LEU A O 1
ATOM 620 N N . PHE A 1 79 ? -7.321 -23.796 -5.013 1.00 86.81 79 PHE A N 1
ATOM 621 C CA . PHE A 1 79 ? -7.935 -24.029 -6.315 1.00 86.81 79 PHE A CA 1
ATOM 622 C C . PHE A 1 79 ? -8.414 -25.479 -6.492 1.00 86.81 79 PHE A C 1
ATOM 624 O O . PHE A 1 79 ? -9.530 -25.705 -6.948 1.00 86.81 79 PHE A O 1
ATOM 631 N N . LEU A 1 80 ? -7.594 -26.465 -6.110 1.00 91.56 80 LEU A N 1
ATOM 632 C CA . LEU A 1 80 ? -7.898 -27.888 -6.311 1.00 91.56 80 LEU A CA 1
ATOM 633 C C . LEU A 1 80 ? -8.804 -28.480 -5.219 1.00 91.56 80 LEU A C 1
ATOM 635 O O . LEU A 1 80 ? -9.631 -29.342 -5.505 1.00 91.56 80 LEU A O 1
ATOM 639 N N . PHE A 1 81 ? -8.659 -28.036 -3.969 1.00 91.56 81 PHE A N 1
ATOM 640 C CA . PHE A 1 81 ? -9.338 -28.611 -2.803 1.00 91.56 81 PHE A CA 1
ATOM 641 C C . PHE A 1 81 ? -9.862 -27.526 -1.839 1.00 91.56 81 PHE A C 1
ATOM 643 O O . PHE A 1 81 ? -9.492 -27.510 -0.658 1.00 91.56 81 PHE A O 1
ATOM 650 N N . PRO A 1 82 ? -10.776 -26.640 -2.279 1.00 87.94 82 PRO A N 1
ATOM 651 C CA . PRO A 1 82 ? -11.246 -25.510 -1.470 1.00 87.94 82 PRO A CA 1
ATOM 652 C C . PRO A 1 82 ? -11.874 -25.945 -0.136 1.00 87.94 82 PRO A C 1
ATOM 654 O O . PRO A 1 82 ? -11.607 -25.342 0.903 1.00 87.94 82 PRO A O 1
ATOM 657 N N . LYS A 1 83 ? -12.639 -27.048 -0.131 1.00 91.00 83 LYS A N 1
ATOM 658 C CA . LYS A 1 83 ? -13.247 -27.605 1.092 1.00 91.00 83 LYS A CA 1
ATOM 659 C C . LYS A 1 83 ? -12.201 -28.059 2.112 1.00 91.00 83 LYS A C 1
ATOM 661 O O . LYS A 1 83 ? -12.416 -27.906 3.310 1.00 91.00 83 LYS A O 1
ATOM 666 N N . LEU A 1 84 ? -11.068 -28.594 1.651 1.00 88.56 84 LEU A N 1
ATOM 667 C CA . LEU A 1 84 ? -9.988 -29.046 2.528 1.00 88.56 84 LEU A CA 1
ATOM 668 C C . LEU A 1 84 ? -9.242 -27.858 3.137 1.00 88.56 84 LEU A C 1
ATOM 670 O O . LEU A 1 84 ? -8.964 -27.856 4.332 1.00 88.56 84 LEU A O 1
ATOM 674 N N . VAL A 1 85 ? -8.973 -26.823 2.338 1.00 87.81 85 VAL A N 1
ATOM 675 C CA . VAL A 1 85 ? -8.376 -25.569 2.822 1.00 87.81 85 VAL A CA 1
ATOM 676 C C . VAL A 1 85 ? -9.262 -24.909 3.879 1.00 87.81 85 VAL A C 1
ATOM 678 O O . VAL A 1 85 ? -8.750 -24.474 4.911 1.00 87.81 85 VAL A O 1
ATOM 681 N N . GLN A 1 86 ? -10.580 -24.895 3.660 1.00 86.25 86 GLN A N 1
ATOM 682 C CA . GLN A 1 86 ? -11.548 -24.382 4.628 1.00 86.25 86 GLN A CA 1
ATOM 683 C C . GLN A 1 86 ? -11.580 -25.228 5.909 1.00 86.25 86 GLN A C 1
ATOM 685 O O . GLN A 1 86 ? -11.542 -24.672 7.007 1.00 86.25 86 GLN A O 1
ATOM 690 N N . LEU A 1 87 ? -11.598 -26.560 5.781 1.00 91.06 87 LEU A N 1
ATOM 691 C CA . LEU A 1 87 ? -11.611 -27.480 6.921 1.00 91.06 87 LEU A CA 1
ATOM 692 C C . LEU A 1 87 ? -10.347 -27.344 7.782 1.00 91.06 87 LEU A C 1
ATOM 694 O O . LEU A 1 87 ? -10.434 -27.284 9.005 1.00 91.06 87 LEU A O 1
ATOM 698 N N . LEU A 1 88 ? -9.179 -27.251 7.143 1.00 87.25 88 LEU A N 1
ATOM 699 C CA . LEU A 1 88 ? -7.879 -27.126 7.808 1.00 87.25 88 LEU A CA 1
ATOM 700 C C . LEU A 1 88 ? -7.526 -25.681 8.198 1.00 87.25 88 LEU A C 1
ATOM 702 O O . LEU A 1 88 ? -6.457 -25.452 8.762 1.00 87.25 88 LEU A O 1
ATOM 706 N N . ARG A 1 89 ? -8.396 -24.705 7.896 1.00 85.56 89 ARG A N 1
ATOM 707 C CA . ARG A 1 89 ? -8.191 -23.267 8.156 1.00 85.56 89 ARG A CA 1
ATOM 708 C C . ARG A 1 89 ? -6.824 -22.761 7.675 1.00 85.56 89 ARG A C 1
ATOM 710 O O . ARG A 1 89 ? -6.157 -21.977 8.352 1.00 85.56 89 ARG A O 1
ATOM 717 N N . ILE A 1 90 ? -6.384 -23.224 6.504 1.00 82.38 90 ILE A N 1
ATOM 718 C CA . ILE A 1 90 ? -5.072 -22.856 5.959 1.00 82.38 90 ILE A CA 1
ATOM 719 C C . ILE A 1 90 ? -5.119 -21.397 5.495 1.00 82.38 90 ILE A C 1
ATOM 721 O O . ILE A 1 90 ? -5.828 -21.057 4.550 1.00 82.38 90 IL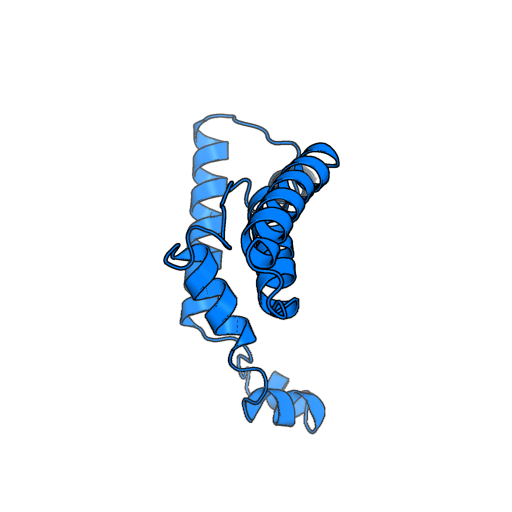E A O 1
ATOM 725 N N . SER A 1 91 ? -4.315 -20.534 6.125 1.00 80.81 91 SER A N 1
ATOM 726 C CA . SER A 1 91 ? -4.160 -19.147 5.676 1.00 80.81 91 SER A CA 1
ATOM 727 C C . SER A 1 91 ? -3.325 -19.076 4.396 1.00 80.81 91 SER A C 1
ATOM 729 O O . SER A 1 91 ? -2.143 -19.444 4.373 1.00 80.81 91 SER A O 1
ATOM 731 N N . ILE A 1 92 ? -3.934 -18.553 3.334 1.00 80.69 92 ILE A N 1
ATOM 732 C CA . ILE A 1 92 ? -3.274 -18.306 2.045 1.00 80.69 92 ILE A CA 1
ATOM 733 C C . ILE A 1 92 ? -2.343 -17.091 2.087 1.00 80.69 92 ILE A C 1
ATOM 735 O O . ILE A 1 92 ? -1.380 -17.028 1.325 1.00 80.69 92 ILE A O 1
ATOM 739 N N . PHE A 1 93 ? -2.572 -16.166 3.022 1.00 82.12 93 PHE A N 1
ATOM 740 C CA . PHE A 1 93 ? -1.751 -14.973 3.182 1.00 82.12 93 PHE A CA 1
ATOM 741 C C . PHE A 1 93 ? -0.697 -15.153 4.285 1.00 82.12 93 PHE A C 1
ATOM 743 O O . PHE A 1 93 ? -0.933 -15.876 5.263 1.00 82.12 93 PHE A O 1
ATOM 750 N N . PRO A 1 94 ? 0.474 -14.496 4.168 1.00 83.56 94 PRO A N 1
ATOM 751 C CA . PRO A 1 94 ? 1.489 -14.518 5.215 1.00 83.56 94 PRO A CA 1
ATOM 752 C C . PRO A 1 94 ? 0.924 -13.963 6.537 1.00 83.56 94 PRO A C 1
ATOM 754 O O . PRO A 1 94 ? 0.487 -12.811 6.554 1.00 83.56 94 PRO A O 1
ATOM 757 N N . PRO A 1 95 ? 0.978 -14.708 7.661 1.00 84.62 95 PRO A N 1
ATOM 758 C CA . PRO A 1 95 ? 0.431 -14.240 8.939 1.00 84.62 95 PRO A CA 1
ATOM 759 C C . PRO A 1 95 ? 1.008 -12.893 9.383 1.00 84.62 95 PRO A C 1
ATOM 761 O O . PRO A 1 95 ? 0.273 -12.028 9.840 1.00 84.62 95 PRO A O 1
ATOM 764 N N . LYS A 1 96 ? 2.313 -12.673 9.165 1.00 86.75 96 LYS A N 1
ATOM 765 C CA . LYS A 1 96 ? 2.982 -11.397 9.467 1.00 86.75 96 LYS A CA 1
ATOM 766 C C . LYS A 1 96 ? 2.333 -10.207 8.753 1.00 86.75 96 LYS A C 1
ATOM 768 O O . LYS A 1 96 ? 2.171 -9.161 9.366 1.00 86.75 96 LYS A O 1
ATOM 773 N N . ALA A 1 97 ? 1.941 -10.377 7.489 1.00 87.12 97 ALA A N 1
ATOM 774 C CA . ALA A 1 97 ? 1.282 -9.320 6.731 1.00 87.12 97 ALA A CA 1
ATOM 775 C C . ALA A 1 97 ? -0.140 -9.065 7.245 1.00 87.12 97 ALA A C 1
ATOM 777 O O . ALA A 1 97 ? -0.519 -7.911 7.415 1.00 87.12 97 ALA A O 1
ATOM 778 N N . ILE A 1 98 ? -0.894 -10.127 7.562 1.00 88.25 98 ILE A N 1
ATOM 779 C CA . ILE A 1 98 ? -2.231 -10.000 8.167 1.00 88.25 98 ILE A CA 1
ATOM 780 C C . ILE A 1 98 ? -2.149 -9.215 9.481 1.00 88.25 98 ILE A C 1
ATOM 782 O O . ILE A 1 98 ? -2.903 -8.265 9.668 1.00 88.25 98 ILE A O 1
ATOM 786 N N . HIS A 1 99 ? -1.226 -9.586 10.374 1.00 91.25 99 HIS A N 1
ATOM 787 C CA . HIS A 1 99 ? -1.053 -8.900 11.656 1.00 91.25 99 HIS A CA 1
ATOM 788 C C . HIS A 1 99 ? -0.674 -7.432 11.469 1.00 91.25 99 HIS A C 1
ATOM 790 O O . HIS A 1 99 ? -1.313 -6.574 12.064 1.00 91.25 99 HIS A O 1
ATOM 796 N N . PHE A 1 100 ? 0.277 -7.135 10.580 1.00 90.38 100 PHE A N 1
ATOM 797 C CA . PHE A 1 100 ? 0.671 -5.760 10.284 1.00 90.38 100 PHE A CA 1
ATOM 798 C C . PHE A 1 100 ? -0.513 -4.892 9.838 1.00 90.38 100 PHE A C 1
ATOM 800 O O . PHE A 1 100 ? -0.769 -3.856 10.444 1.00 90.38 100 PHE A O 1
ATOM 807 N N . PHE A 1 101 ? -1.266 -5.312 8.814 1.00 89.50 101 PHE A N 1
ATOM 808 C CA . PHE A 1 101 ? -2.384 -4.502 8.318 1.00 89.50 101 PHE A CA 1
ATOM 809 C C . PHE A 1 101 ? -3.527 -4.411 9.326 1.00 89.50 101 PHE A C 1
ATOM 811 O O . PHE A 1 101 ? -4.148 -3.356 9.432 1.00 89.50 101 PHE A O 1
ATOM 818 N N . ARG A 1 102 ? -3.778 -5.470 10.108 1.00 91.25 102 ARG A N 1
ATOM 819 C CA . ARG A 1 102 ? -4.735 -5.418 11.219 1.00 91.25 102 ARG A CA 1
ATOM 820 C C . ARG A 1 102 ? -4.335 -4.344 12.226 1.00 91.25 102 ARG A C 1
ATOM 822 O O . ARG A 1 102 ? -5.155 -3.497 12.561 1.00 91.25 102 ARG A O 1
ATOM 829 N N . ASP A 1 103 ? -3.091 -4.373 12.687 1.00 91.56 103 ASP A N 1
ATOM 830 C CA . ASP A 1 103 ? -2.617 -3.482 13.742 1.00 91.56 103 ASP A CA 1
ATOM 831 C C . ASP A 1 103 ? -2.572 -2.023 13.256 1.00 91.56 103 ASP A C 1
ATOM 833 O O . ASP A 1 103 ? -3.046 -1.138 13.962 1.00 91.56 103 ASP A O 1
ATOM 837 N N . VAL A 1 104 ? -2.131 -1.776 12.015 1.00 88.94 104 VAL A N 1
ATOM 838 C CA . VAL A 1 104 ? -2.199 -0.446 11.376 1.00 88.94 104 VAL A CA 1
ATOM 839 C C . VAL A 1 104 ? -3.641 0.059 11.297 1.00 88.94 104 VAL A C 1
ATOM 841 O O . VAL A 1 104 ? -3.918 1.200 11.656 1.00 88.94 104 VAL A O 1
ATOM 844 N N . THR A 1 105 ? -4.578 -0.788 10.865 1.00 90.31 105 THR A N 1
ATOM 845 C CA . THR A 1 105 ? -5.994 -0.400 10.757 1.00 90.31 105 THR A CA 1
ATOM 846 C C . THR A 1 105 ? -6.570 -0.028 12.120 1.00 90.31 105 THR A C 1
ATOM 848 O O . THR A 1 105 ? -7.220 1.006 12.251 1.00 90.31 105 THR A O 1
ATOM 851 N N . LEU A 1 106 ? -6.307 -0.844 13.146 1.00 91.56 106 LEU A N 1
ATOM 852 C CA . LEU A 1 106 ? -6.784 -0.593 14.506 1.00 91.56 106 LEU A CA 1
ATOM 853 C C . LEU A 1 106 ? -6.218 0.710 15.078 1.00 91.56 106 LEU A C 1
ATOM 855 O O . LEU A 1 106 ? -6.977 1.483 15.658 1.00 91.56 106 LEU A O 1
ATOM 859 N N . GLN A 1 107 ? -4.932 0.990 14.854 1.00 90.12 107 GLN A N 1
ATOM 860 C CA . GLN A 1 107 ? -4.306 2.248 15.270 1.00 90.12 107 GLN A CA 1
ATOM 861 C C . GLN A 1 107 ? -4.973 3.465 14.614 1.00 90.12 107 GLN A C 1
ATOM 863 O O . GLN A 1 107 ? -5.286 4.434 15.303 1.00 90.12 107 GLN A O 1
ATOM 868 N N . ILE A 1 108 ? -5.258 3.403 13.307 1.00 88.12 108 ILE A N 1
ATOM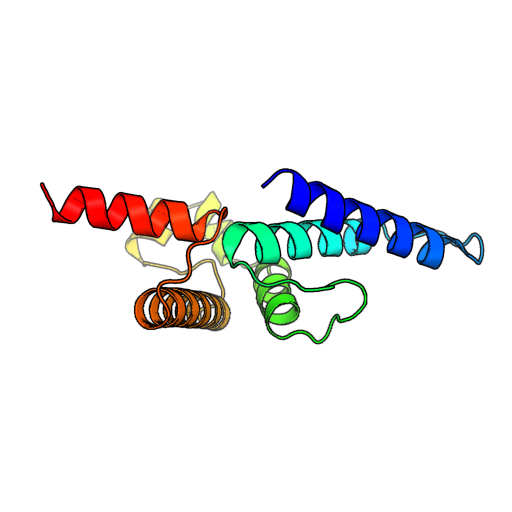 869 C CA . ILE A 1 108 ? -5.939 4.496 12.594 1.00 88.12 108 ILE A CA 1
ATOM 870 C C . ILE A 1 108 ? -7.359 4.705 13.141 1.00 88.12 108 ILE A C 1
ATOM 872 O O . ILE A 1 108 ? -7.780 5.845 13.349 1.00 88.12 108 ILE A O 1
ATOM 876 N N . ILE A 1 109 ? -8.105 3.623 13.394 1.00 90.25 109 ILE A N 1
ATOM 877 C CA . ILE A 1 109 ? -9.452 3.698 13.982 1.00 90.25 109 ILE A CA 1
ATOM 878 C C . ILE A 1 109 ? -9.396 4.353 15.368 1.00 90.25 109 ILE A C 1
ATOM 880 O O . ILE A 1 109 ? -10.201 5.239 15.665 1.00 90.25 109 ILE A O 1
ATOM 884 N N . GLU A 1 110 ? -8.463 3.925 16.219 1.00 91.44 110 GLU A N 1
ATOM 885 C CA . GLU A 1 110 ? -8.300 4.447 17.577 1.00 91.44 110 GLU A CA 1
ATOM 886 C C . GLU A 1 110 ? -7.929 5.935 17.569 1.00 91.44 110 GLU A C 1
ATOM 888 O O . GLU A 1 110 ? -8.537 6.732 18.287 1.00 91.44 110 GLU A O 1
ATOM 893 N N . GLU A 1 111 ? -7.006 6.342 16.696 1.00 89.62 111 GLU A N 1
ATOM 894 C CA . GLU A 1 111 ? -6.621 7.743 16.542 1.00 89.62 111 GLU A CA 1
ATOM 895 C C . GLU A 1 111 ? -7.796 8.621 16.091 1.00 89.62 111 GLU A C 1
ATOM 897 O O . GLU A 1 111 ? -8.009 9.702 16.652 1.00 89.62 111 GLU A O 1
ATOM 902 N N . ARG A 1 112 ? -8.601 8.161 15.125 1.00 89.50 112 ARG A N 1
ATOM 903 C CA . ARG A 1 112 ? -9.801 8.884 14.670 1.00 89.50 112 ARG A CA 1
ATOM 904 C C . ARG A 1 112 ? -10.831 9.022 15.780 1.00 89.50 112 ARG A C 1
ATOM 906 O O . ARG A 1 112 ? -11.339 10.119 15.995 1.00 89.50 112 ARG A O 1
ATOM 913 N N . LYS A 1 113 ? -11.096 7.946 16.530 1.00 89.06 113 LYS A N 1
ATOM 914 C CA . LYS A 1 113 ? -12.006 7.983 17.688 1.00 89.06 113 LYS A CA 1
ATOM 915 C C . LYS A 1 113 ? -11.522 8.968 18.752 1.00 89.06 113 LYS A C 1
ATOM 917 O O . LYS A 1 113 ? -12.324 9.735 19.274 1.00 89.06 113 LYS A O 1
ATOM 922 N N . ARG A 1 114 ? -10.218 8.984 19.041 1.00 92.19 114 ARG A N 1
ATOM 923 C CA . ARG A 1 114 ? -9.612 9.882 20.035 1.00 92.19 114 ARG A CA 1
ATOM 924 C C . ARG A 1 114 ? -9.633 11.349 19.602 1.00 92.19 114 ARG A C 1
ATOM 926 O O . ARG A 1 114 ? -9.814 12.227 20.437 1.00 92.19 114 ARG A O 1
ATOM 933 N N . THR A 1 115 ? -9.381 11.625 18.324 1.00 90.88 115 THR A N 1
ATOM 934 C CA . THR A 1 115 ? -9.253 12.999 17.804 1.00 90.88 115 THR A CA 1
ATOM 935 C C . THR A 1 115 ? -10.555 13.580 17.261 1.00 90.88 115 THR A C 1
ATOM 937 O O . THR A 1 115 ? -10.618 14.783 17.026 1.00 90.88 115 THR A O 1
ATOM 940 N N . GLY A 1 116 ? -11.576 12.752 17.026 1.00 86.19 116 GLY A N 1
ATOM 941 C CA . GLY A 1 116 ? -12.804 13.155 16.339 1.00 86.19 116 GLY A CA 1
ATOM 942 C C . GLY A 1 116 ? -12.604 13.447 14.848 1.00 86.19 116 GLY A C 1
ATOM 943 O O . GLY A 1 116 ? -13.502 13.994 14.212 1.00 86.19 116 GLY A O 1
ATOM 944 N N . GLN A 1 117 ? -11.440 13.114 14.277 1.00 84.94 117 GLN A N 1
ATOM 945 C CA . GLN A 1 117 ? -11.178 13.317 12.854 1.00 84.94 117 GLN A CA 1
ATOM 946 C C . GLN A 1 117 ? -12.056 12.398 12.004 1.00 84.94 117 GLN A C 1
ATOM 948 O O . GLN A 1 117 ? -12.043 11.179 12.176 1.00 84.94 117 GLN A O 1
ATOM 953 N N . THR A 1 118 ? -12.742 12.988 11.028 1.00 84.19 118 THR A N 1
ATOM 954 C CA . THR A 1 118 ? -13.442 12.274 9.958 1.00 84.19 118 THR A CA 1
ATOM 955 C C . THR A 1 118 ? -12.697 12.458 8.640 1.00 84.19 118 THR A C 1
ATOM 957 O O . THR A 1 118 ? -12.088 13.499 8.376 1.00 84.19 118 THR A O 1
ATOM 960 N N . ARG A 1 119 ? -12.696 11.420 7.804 1.00 81.62 119 ARG A N 1
ATOM 961 C CA . ARG A 1 119 ? -12.028 11.420 6.495 1.00 81.62 119 ARG A CA 1
ATOM 962 C C . ARG A 1 119 ? -12.993 10.915 5.432 1.00 81.62 119 ARG A C 1
ATOM 964 O O . ARG A 1 119 ? -13.779 10.018 5.689 1.00 81.62 119 ARG A O 1
ATOM 971 N N . ASN A 1 120 ? -12.916 11.456 4.221 1.00 83.06 120 ASN A N 1
ATOM 972 C CA . ASN A 1 120 ? -13.706 10.958 3.093 1.00 83.06 120 ASN A CA 1
ATOM 973 C C . ASN A 1 120 ? -12.992 9.770 2.416 1.00 83.06 120 ASN A C 1
ATOM 975 O O . ASN A 1 120 ? -12.453 9.902 1.310 1.00 83.06 120 ASN A O 1
ATOM 979 N N . ASP A 1 121 ? -12.933 8.643 3.129 1.00 85.31 121 ASP A N 1
ATOM 980 C CA . ASP A 1 121 ? -12.237 7.417 2.732 1.00 85.31 121 ASP A CA 1
ATOM 981 C C . ASP A 1 121 ? -13.016 6.143 3.099 1.00 85.31 121 ASP A C 1
ATOM 983 O O . ASP A 1 121 ? -14.047 6.189 3.770 1.00 85.31 121 ASP A O 1
ATOM 987 N N . PHE A 1 122 ? -12.533 4.991 2.628 1.00 87.44 122 PHE A N 1
ATOM 988 C CA . PHE A 1 122 ? -13.220 3.714 2.826 1.00 87.44 122 PHE A CA 1
ATOM 989 C C . PHE A 1 122 ? -13.279 3.279 4.297 1.00 87.44 122 PHE A C 1
ATOM 991 O O . PHE A 1 122 ? -14.284 2.722 4.731 1.00 87.44 122 PHE A O 1
ATOM 998 N N . LEU A 1 123 ? -12.235 3.552 5.085 1.00 88.81 123 LEU A N 1
ATOM 999 C CA . LEU A 1 123 ? -12.214 3.183 6.501 1.00 88.81 123 LEU A CA 1
ATOM 1000 C C . LEU A 1 123 ? -13.254 3.964 7.307 1.00 88.81 123 LEU A C 1
ATOM 1002 O O . LEU A 1 123 ? -13.863 3.403 8.214 1.00 88.81 123 LEU A O 1
ATOM 1006 N N . GLN A 1 124 ? -13.482 5.234 6.969 1.00 89.06 124 GLN A N 1
ATOM 1007 C CA . GLN A 1 124 ? -14.532 6.029 7.595 1.00 89.06 124 GLN A CA 1
ATOM 1008 C C . GLN A 1 124 ? -15.912 5.434 7.314 1.00 89.06 124 GLN A C 1
ATOM 1010 O O . GLN A 1 124 ? -16.678 5.252 8.253 1.00 89.06 124 GLN A O 1
ATOM 1015 N N . LEU A 1 125 ? -16.183 5.047 6.062 1.00 89.69 125 LEU A N 1
ATOM 1016 C CA . LEU A 1 125 ? -17.441 4.387 5.700 1.00 89.69 125 LEU A CA 1
ATOM 1017 C C . LEU A 1 125 ? -17.676 3.123 6.541 1.00 89.69 125 LEU A C 1
ATOM 1019 O O . LEU A 1 125 ? -18.752 2.956 7.100 1.00 89.69 125 LEU A O 1
ATOM 1023 N N . LEU A 1 126 ? -16.653 2.276 6.712 1.00 91.12 126 LEU A N 1
ATOM 1024 C CA . LEU A 1 126 ? -16.752 1.082 7.563 1.00 91.12 126 LEU A CA 1
ATOM 1025 C C . LEU A 1 126 ? -17.042 1.424 9.034 1.00 91.12 126 LEU A C 1
ATOM 1027 O O . LEU A 1 126 ? -17.827 0.739 9.692 1.00 91.12 126 LEU A O 1
ATOM 1031 N N . MET A 1 127 ? -16.398 2.468 9.562 1.00 90.62 127 MET A N 1
ATOM 1032 C CA . MET A 1 127 ? -16.609 2.914 10.940 1.00 90.62 127 MET A CA 1
ATOM 1033 C C . MET A 1 127 ? -18.017 3.466 11.166 1.00 90.62 127 MET A C 1
ATOM 1035 O O . MET A 1 127 ? -18.557 3.269 12.252 1.00 90.62 127 MET A O 1
ATOM 1039 N N . ASP A 1 128 ? -18.581 4.163 10.183 1.00 90.94 128 ASP A N 1
ATOM 1040 C CA . ASP A 1 128 ? 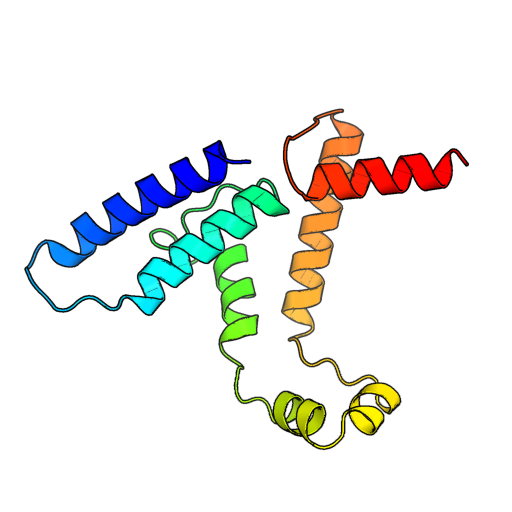-19.907 4.770 10.277 1.00 90.94 128 ASP A CA 1
ATOM 1041 C C . ASP A 1 128 ? -21.000 3.696 10.202 1.00 90.94 128 ASP A C 1
ATOM 1043 O O . ASP A 1 128 ? -21.847 3.644 11.088 1.00 90.94 128 ASP A O 1
ATOM 1047 N N . THR A 1 129 ? -20.889 2.738 9.275 1.00 91.56 129 THR A N 1
ATOM 1048 C CA . THR A 1 129 ? -21.802 1.580 9.205 1.00 91.56 129 THR A CA 1
ATOM 1049 C C . THR A 1 129 ? -21.798 0.744 10.487 1.00 91.56 129 THR A C 1
ATOM 1051 O O . THR A 1 129 ? -22.848 0.330 10.961 1.00 91.56 129 THR A O 1
ATOM 1054 N N . THR A 1 130 ? -20.629 0.531 11.104 1.00 89.25 130 THR A N 1
ATOM 1055 C CA . THR A 1 130 ? -20.544 -0.220 12.373 1.00 89.25 130 THR A CA 1
ATOM 1056 C C . THR A 1 130 ? -21.249 0.506 13.528 1.00 89.25 130 THR A C 1
ATOM 1058 O O . THR A 1 130 ? -21.718 -0.141 14.458 1.00 89.25 130 THR A O 1
ATOM 1061 N N . LYS A 1 131 ? -21.292 1.846 13.509 1.00 86.25 131 LYS A N 1
ATOM 1062 C CA . LYS A 1 131 ? -22.015 2.621 14.528 1.00 86.25 131 LYS A CA 1
ATOM 1063 C C . LYS A 1 131 ? -23.522 2.531 14.321 1.00 86.25 131 LYS A C 1
ATOM 1065 O O . LYS A 1 131 ? -24.234 2.320 15.293 1.00 86.25 131 LYS A O 1
ATOM 1070 N N . GLU A 1 132 ? -23.973 2.647 13.073 1.00 83.94 132 GLU A N 1
ATOM 1071 C CA . GLU A 1 132 ? -25.388 2.509 12.710 1.00 83.94 132 GLU A CA 1
ATOM 1072 C C . GLU A 1 132 ? -25.946 1.146 13.155 1.00 83.94 132 GLU A C 1
ATOM 1074 O O . GLU A 1 132 ? -26.986 1.109 13.795 1.00 83.94 132 GLU A O 1
ATOM 1079 N N . GLU A 1 133 ? -25.212 0.045 12.941 1.00 80.62 133 GLU A N 1
ATOM 1080 C CA . GLU A 1 133 ? -25.606 -1.289 13.438 1.00 80.62 133 GLU A CA 1
ATOM 1081 C C . GLU A 1 133 ? -25.631 -1.416 14.971 1.00 80.62 133 GLU A C 1
ATOM 1083 O O . GLU A 1 133 ? -26.263 -2.331 15.488 1.00 80.62 133 GLU A O 1
ATOM 1088 N N . SER A 1 134 ? -24.899 -0.573 15.707 1.00 73.88 134 SER A N 1
ATOM 1089 C CA . SER A 1 134 ? -24.866 -0.626 17.177 1.00 73.88 134 SER A CA 1
ATOM 1090 C C . SER A 1 134 ? -25.926 0.239 17.858 1.00 73.88 134 SER A C 1
ATOM 1092 O O . SER A 1 134 ? -26.146 0.073 19.058 1.00 73.88 134 SER A O 1
ATOM 1094 N N . ASP A 1 135 ? -26.531 1.163 17.107 1.00 63.41 135 ASP A N 1
ATOM 1095 C CA . ASP A 1 135 ? -27.596 2.057 17.573 1.00 63.41 135 ASP A CA 1
ATOM 1096 C C . ASP A 1 135 ? -29.014 1.508 17.256 1.00 63.41 135 ASP A C 1
ATOM 1098 O O . ASP A 1 135 ? -29.993 2.076 17.747 1.00 63.41 135 ASP A O 1
ATOM 1102 N N . ASP A 1 136 ? -29.115 0.399 16.504 1.00 50.28 136 ASP A N 1
ATOM 1103 C CA . ASP A 1 136 ? -30.319 -0.437 16.276 1.00 50.28 136 ASP A CA 1
ATOM 1104 C C . ASP A 1 136 ? -30.370 -1.657 17.227 1.00 50.28 136 ASP A C 1
ATOM 1106 O O . ASP A 1 136 ? -31.489 -2.027 17.667 1.00 50.28 136 ASP A O 1
#

Radius of gyration: 18.39 Å; Cα contacts (8 Å, |Δi|>4): 91; chains: 1; bounding box: 48×43×44 Å